Protein AF-A0A3B4GS95-F1 (afdb_monomer_lite)

Radius of gyration: 22.02 Å; chains: 1; bounding box: 49×34×52 Å

Foldseek 3Di:
DDDDDPVVVVVCVVCPPPDPPVVVVVVVLVVVLVVVLVCCLVPNDAPVNVLCVQQVPDDPVSNVVSVVVSVVVVVVVVVVVVVCPVPPRPCSNVVSRDDPD

Organism: NCBI:txid303518

Sequence (101 aa):
MSPPRLTGALRSFSSVSKKEDFSEQLYDLKAKRLKRQELFAREGLTWQKIVHFCTEHQDKSQQQAASQELKSLLLAAKQMGKEAHLSCSYWGCWCVLGYEL

pLDDT: mean 74.26, std 16.63, range [31.86, 94.06]

Secondary structure (DSSP, 8-state):
-PPPPHHHHHHHHHHTTS---HHHHHHHHHHHHHHHHHHHHHHSPPHHHHHHHHHTT--HHHHHHHHHHHHHHHHHHHHHHHHGGG-TTS-TTTGGG----

Structure (mmCIF, N/CA/C/O backbone):
data_AF-A0A3B4GS95-F1
#
_entry.id   AF-A0A3B4GS95-F1
#
loop_
_atom_site.group_PDB
_atom_site.id
_atom_site.type_symbol
_atom_site.label_atom_id
_atom_site.label_alt_id
_atom_site.label_comp_id
_atom_site.label_asym_id
_atom_site.label_entity_id
_atom_site.label_seq_id
_atom_site.pdbx_PDB_ins_code
_atom_site.Cartn_x
_atom_site.Cartn_y
_atom_site.Cartn_z
_atom_site.occupancy
_atom_site.B_iso_or_equiv
_atom_site.auth_seq_id
_atom_site.auth_comp_id
_atom_site.auth_asym_id
_atom_site.auth_atom_id
_atom_site.pdbx_PDB_model_num
ATOM 1 N N . MET A 1 1 ? 27.787 -17.485 -6.301 1.00 66.19 1 MET A N 1
ATOM 2 C CA . MET A 1 1 ? 28.194 -16.705 -7.492 1.00 66.19 1 MET A CA 1
ATOM 3 C C . MET A 1 1 ? 27.897 -17.526 -8.733 1.00 66.19 1 MET A C 1
ATOM 5 O O . MET A 1 1 ? 28.168 -18.719 -8.714 1.00 66.19 1 MET A O 1
ATOM 9 N N . SER A 1 2 ? 27.292 -16.935 -9.767 1.00 70.44 2 SER A N 1
ATOM 10 C CA . SER A 1 2 ? 27.032 -17.644 -11.028 1.00 70.44 2 SER A CA 1
ATOM 11 C C . SER A 1 2 ? 28.330 -17.842 -11.828 1.00 70.44 2 SER A C 1
ATOM 13 O O . SER A 1 2 ? 29.170 -16.941 -11.804 1.00 70.44 2 SER A O 1
ATOM 15 N N . PRO A 1 3 ? 28.493 -18.956 -12.566 1.00 82.75 3 PRO A N 1
ATOM 16 C CA . PRO A 1 3 ? 29.684 -19.197 -13.380 1.00 82.75 3 PRO A CA 1
ATOM 17 C C . PRO A 1 3 ? 29.863 -18.153 -14.496 1.00 82.75 3 PRO A C 1
ATOM 19 O O . PRO A 1 3 ? 28.866 -17.606 -14.986 1.00 82.75 3 PRO A O 1
ATOM 22 N N . PRO A 1 4 ? 31.106 -17.897 -14.945 1.00 83.12 4 PRO A N 1
ATOM 23 C CA . PRO A 1 4 ? 31.366 -16.996 -16.060 1.00 83.12 4 PRO A CA 1
ATOM 24 C C . PRO A 1 4 ? 30.700 -17.517 -17.340 1.00 83.12 4 PRO A C 1
ATOM 26 O O . PRO A 1 4 ? 30.877 -18.668 -17.736 1.00 83.12 4 PRO A O 1
ATOM 29 N N . ARG A 1 5 ? 29.911 -16.656 -17.994 1.00 86.44 5 ARG A N 1
ATOM 30 C CA . ARG A 1 5 ? 29.213 -16.977 -19.247 1.00 86.44 5 ARG A CA 1
ATOM 31 C C . ARG A 1 5 ? 29.957 -16.339 -20.415 1.00 86.44 5 ARG A C 1
ATOM 33 O O . ARG A 1 5 ? 30.147 -15.124 -20.416 1.00 86.44 5 ARG A O 1
ATOM 40 N N . LEU A 1 6 ? 30.285 -17.128 -21.440 1.00 85.88 6 LEU A N 1
ATOM 41 C CA . LEU A 1 6 ? 30.904 -16.647 -22.687 1.00 85.88 6 LEU A CA 1
ATOM 42 C C . LEU A 1 6 ? 30.116 -15.481 -23.311 1.00 85.88 6 LEU A C 1
ATOM 44 O O . LEU A 1 6 ? 30.688 -14.475 -23.719 1.00 85.88 6 LEU A O 1
ATOM 48 N N . THR A 1 7 ? 28.783 -15.569 -23.294 1.00 82.00 7 THR A N 1
ATOM 49 C CA . THR A 1 7 ? 27.888 -14.507 -23.781 1.00 82.00 7 THR A CA 1
ATOM 50 C C . THR A 1 7 ? 28.002 -13.207 -22.981 1.00 82.00 7 THR A C 1
ATOM 52 O O . THR A 1 7 ? 27.725 -12.138 -23.515 1.00 82.00 7 THR A O 1
ATOM 55 N N . GLY A 1 8 ? 28.373 -13.289 -21.699 1.00 81.31 8 GLY A N 1
ATOM 56 C CA . GLY A 1 8 ? 28.631 -12.125 -20.853 1.00 81.31 8 GLY A CA 1
ATOM 57 C C . GLY A 1 8 ? 29.911 -11.414 -21.277 1.00 81.31 8 GLY A C 1
ATOM 58 O O . GLY A 1 8 ? 29.871 -10.219 -21.544 1.00 81.31 8 GLY A O 1
ATOM 59 N N . ALA A 1 9 ? 31.004 -12.164 -21.445 1.00 84.31 9 ALA A N 1
ATOM 60 C CA . ALA A 1 9 ? 32.289 -11.619 -21.884 1.00 84.31 9 ALA A CA 1
ATOM 61 C C . ALA A 1 9 ? 32.194 -10.943 -23.263 1.00 84.31 9 ALA A C 1
ATOM 63 O O . ALA A 1 9 ? 32.616 -9.800 -23.416 1.00 84.31 9 ALA A O 1
ATOM 64 N N . LEU A 1 10 ? 31.566 -11.599 -24.247 1.00 84.06 10 LEU A N 1
ATOM 65 C CA . LEU A 1 10 ? 31.389 -11.029 -25.590 1.00 84.06 10 LEU A CA 1
ATOM 66 C C . LEU A 1 10 ? 30.543 -9.746 -25.574 1.00 84.06 10 LEU A C 1
ATOM 68 O O . LEU A 1 10 ? 30.857 -8.784 -26.276 1.00 84.06 10 LEU A O 1
ATOM 72 N N . ARG A 1 11 ? 29.493 -9.699 -24.742 1.00 78.44 11 ARG A N 1
ATOM 73 C CA . ARG A 1 11 ? 28.660 -8.500 -24.590 1.00 78.44 11 ARG A CA 1
ATOM 74 C C . ARG A 1 11 ? 29.452 -7.355 -23.968 1.00 78.44 11 ARG A C 1
ATOM 76 O O . ARG A 1 11 ? 29.402 -6.262 -24.523 1.00 78.44 11 ARG A O 1
ATOM 83 N N . SER A 1 12 ? 30.206 -7.623 -22.900 1.00 75.75 12 SER A N 1
ATOM 84 C CA . SER A 1 12 ? 31.073 -6.643 -22.241 1.00 75.75 12 SER A CA 1
ATOM 85 C C . SER A 1 12 ? 32.114 -6.062 -23.192 1.00 75.75 12 SER A C 1
ATOM 87 O O . SER A 1 12 ? 32.282 -4.851 -23.213 1.00 75.75 12 SER A O 1
ATOM 89 N N . PHE A 1 13 ? 32.744 -6.889 -24.035 1.00 81.69 13 PHE A N 1
ATOM 90 C CA . PHE A 1 13 ? 33.665 -6.415 -25.076 1.00 81.69 13 PHE A CA 1
ATOM 91 C C . PHE A 1 13 ? 32.971 -5.514 -26.111 1.00 81.69 13 PHE A C 1
ATOM 93 O O . PHE A 1 13 ? 33.521 -4.489 -26.501 1.00 81.69 13 PHE A O 1
ATOM 100 N N . SER A 1 14 ? 31.747 -5.854 -26.535 1.00 76.06 14 SER A N 1
ATOM 101 C CA . SER A 1 14 ? 30.989 -5.049 -27.510 1.00 76.06 14 SER A CA 1
ATOM 102 C C . SER A 1 14 ? 30.435 -3.735 -26.942 1.00 76.06 14 SER A C 1
ATOM 104 O O . SER A 1 14 ? 30.159 -2.802 -27.696 1.00 76.06 14 SER A O 1
ATOM 106 N N . SER A 1 15 ? 30.232 -3.657 -25.622 1.00 69.12 15 SER A N 1
ATOM 107 C CA . SER A 1 15 ? 29.665 -2.486 -24.951 1.00 69.12 15 SER A CA 1
ATOM 108 C C . SER A 1 15 ? 30.716 -1.504 -24.441 1.00 69.12 15 SER A C 1
ATOM 110 O O . SER A 1 15 ? 30.324 -0.432 -24.008 1.00 69.12 15 SER A O 1
ATOM 112 N N . VAL A 1 16 ? 32.021 -1.795 -24.551 1.00 67.56 16 VAL A N 1
ATOM 113 C CA . VAL A 1 16 ? 33.107 -0.893 -24.094 1.00 67.56 16 VAL A CA 1
ATOM 114 C C . VAL A 1 16 ? 33.006 0.511 -24.704 1.00 67.56 16 VAL A C 1
ATOM 116 O O . VAL A 1 16 ? 33.359 1.489 -24.057 1.00 67.56 16 VAL A O 1
ATOM 119 N N . SER A 1 17 ? 32.496 0.631 -25.936 1.00 66.12 17 SER A N 1
ATOM 120 C CA . SER A 1 17 ? 32.306 1.930 -26.598 1.00 66.12 17 SER A CA 1
ATOM 121 C C . SER A 1 17 ? 30.904 2.525 -26.412 1.00 66.12 17 SER A C 1
ATOM 123 O O . SER A 1 17 ? 30.668 3.663 -26.824 1.00 66.12 17 SER A O 1
ATOM 125 N N . LYS A 1 18 ? 29.959 1.775 -25.829 1.00 67.19 18 LYS A N 1
ATOM 126 C CA . LYS A 1 18 ? 28.624 2.280 -25.503 1.00 67.19 18 LYS A CA 1
ATOM 127 C C . LYS A 1 18 ? 28.735 3.044 -24.193 1.00 67.19 18 LYS A C 1
ATOM 129 O O . LYS A 1 18 ? 28.988 2.459 -23.149 1.00 67.19 18 LYS A O 1
ATOM 134 N N . LYS A 1 19 ? 28.546 4.357 -24.253 1.00 63.53 19 LYS A N 1
ATOM 135 C CA . LYS A 1 19 ? 28.402 5.177 -23.053 1.00 63.53 19 LYS A CA 1
ATOM 136 C C . LYS A 1 19 ? 27.141 4.698 -22.329 1.00 63.53 19 LYS A C 1
ATOM 138 O O . LYS A 1 19 ? 26.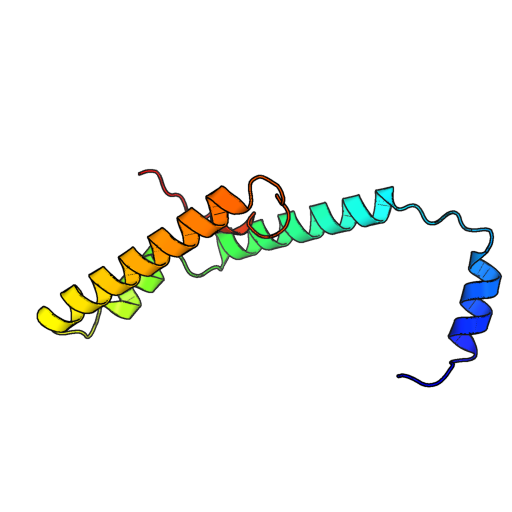057 4.813 -22.896 1.00 63.53 19 LYS A O 1
ATOM 143 N N . GLU A 1 20 ? 27.270 4.108 -21.138 1.00 64.62 20 GLU A N 1
ATOM 144 C CA . GLU A 1 20 ? 26.101 3.824 -20.304 1.00 64.62 20 GLU A CA 1
ATOM 145 C C . GLU A 1 20 ? 25.368 5.143 -20.033 1.00 64.62 20 GLU A C 1
ATOM 147 O O . GLU A 1 20 ? 25.903 6.052 -19.391 1.00 64.62 20 GLU A O 1
ATOM 152 N N . ASP A 1 21 ? 24.149 5.267 -20.555 1.00 65.56 21 ASP A N 1
ATOM 153 C CA . ASP A 1 21 ? 23.328 6.449 -20.341 1.00 65.56 21 ASP A CA 1
ATOM 154 C C . ASP A 1 21 ? 22.542 6.289 -19.037 1.00 65.56 21 ASP A C 1
ATOM 156 O O . ASP A 1 21 ? 21.389 5.856 -18.991 1.00 65.56 21 ASP A O 1
ATOM 160 N N . PHE A 1 22 ? 23.203 6.610 -17.926 1.00 66.25 22 PHE A N 1
ATOM 161 C CA . PHE A 1 22 ? 22.596 6.568 -16.594 1.00 66.25 22 PHE A CA 1
ATOM 162 C C . PHE A 1 22 ? 21.332 7.441 -16.492 1.00 66.25 22 PHE A C 1
ATOM 164 O O . PHE A 1 22 ? 20.490 7.203 -15.622 1.00 66.25 22 PHE A O 1
ATOM 171 N N . SER A 1 23 ? 21.165 8.426 -17.384 1.00 69.06 23 SER A N 1
ATOM 172 C CA . SER A 1 23 ? 19.962 9.260 -17.440 1.00 69.06 23 SER A CA 1
ATOM 173 C C . SER A 1 23 ? 18.724 8.466 -17.883 1.00 69.06 23 SER A C 1
ATOM 175 O O . SER A 1 23 ? 17.650 8.626 -17.296 1.00 69.06 23 SER A O 1
ATOM 177 N N . GLU A 1 24 ? 18.887 7.533 -18.824 1.00 71.69 24 GLU A N 1
ATOM 178 C CA . GLU A 1 24 ? 17.823 6.655 -19.316 1.00 71.69 24 GLU A CA 1
ATOM 179 C C . GLU A 1 24 ? 17.386 5.661 -18.230 1.00 71.69 24 GLU A C 1
ATOM 181 O O . GLU A 1 24 ? 16.193 5.462 -17.990 1.00 71.69 24 GLU A O 1
ATOM 186 N N . GLN A 1 25 ? 18.346 5.119 -17.474 1.00 72.00 25 GLN A N 1
ATOM 187 C CA . GLN A 1 25 ? 18.061 4.231 -16.347 1.00 72.00 25 GLN A CA 1
ATOM 188 C C . GLN A 1 25 ? 17.291 4.949 -15.225 1.00 72.00 25 GLN A C 1
ATOM 190 O O . GLN A 1 25 ? 16.352 4.388 -14.655 1.00 72.00 25 GLN A O 1
ATOM 195 N N . LEU A 1 26 ? 17.643 6.200 -14.909 1.00 71.38 26 LEU A N 1
ATOM 196 C CA . LEU A 1 26 ? 16.906 7.004 -13.928 1.00 71.38 26 LEU A CA 1
ATOM 197 C C . LEU A 1 26 ? 15.477 7.318 -14.398 1.00 71.38 26 LEU A C 1
ATOM 199 O O . LEU A 1 26 ? 14.543 7.287 -13.589 1.00 71.38 26 LEU A O 1
ATOM 203 N N . TYR A 1 27 ? 15.293 7.583 -15.693 1.00 73.81 27 TYR A N 1
ATOM 204 C CA . TYR A 1 27 ? 13.977 7.822 -16.283 1.00 73.81 27 TYR A CA 1
ATOM 205 C C . TYR A 1 27 ? 13.081 6.575 -16.216 1.00 73.81 27 TYR A C 1
ATOM 207 O O . TYR A 1 27 ? 11.939 6.665 -15.758 1.00 73.81 27 TYR A O 1
ATOM 215 N N . ASP A 1 28 ? 13.612 5.400 -16.564 1.00 78.62 28 ASP A N 1
ATOM 216 C CA . ASP A 1 28 ? 12.904 4.117 -16.457 1.00 78.62 28 ASP A CA 1
ATOM 217 C C . ASP A 1 28 ? 12.485 3.812 -15.008 1.00 78.62 28 ASP A C 1
ATOM 219 O O . ASP A 1 28 ? 11.340 3.441 -14.740 1.00 78.62 28 ASP A O 1
ATOM 223 N N . LEU A 1 29 ? 13.364 4.058 -14.030 1.00 82.38 29 LEU A N 1
ATOM 224 C CA . LEU A 1 29 ? 13.023 3.890 -12.613 1.00 82.38 29 LEU A CA 1
ATOM 225 C C . LEU A 1 29 ? 11.893 4.829 -12.167 1.00 82.38 29 LEU A C 1
ATOM 227 O O . LEU A 1 29 ? 10.998 4.407 -11.425 1.00 82.38 29 LEU A O 1
ATOM 231 N N . LYS A 1 30 ? 11.894 6.085 -12.632 1.00 81.31 30 LYS A N 1
ATOM 232 C CA . LYS A 1 30 ? 10.819 7.047 -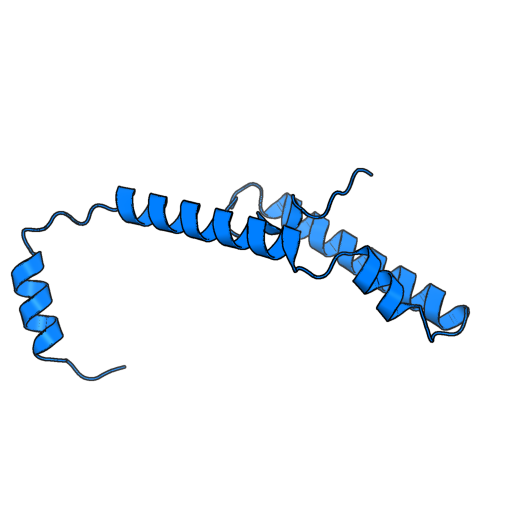12.346 1.00 81.31 30 LYS A CA 1
ATOM 233 C C . LYS A 1 30 ? 9.493 6.595 -12.963 1.00 81.31 30 LYS A C 1
ATOM 235 O O . LYS A 1 30 ? 8.474 6.603 -12.271 1.00 81.31 30 LYS A O 1
ATOM 240 N N . ALA A 1 31 ? 9.508 6.145 -14.217 1.00 83.38 31 ALA A N 1
ATOM 241 C CA . ALA A 1 31 ? 8.328 5.638 -14.915 1.00 83.38 31 ALA A CA 1
ATOM 242 C C . ALA A 1 31 ? 7.760 4.376 -14.243 1.00 83.38 31 ALA A C 1
ATOM 244 O O . ALA A 1 31 ? 6.561 4.297 -13.965 1.00 83.38 31 ALA A O 1
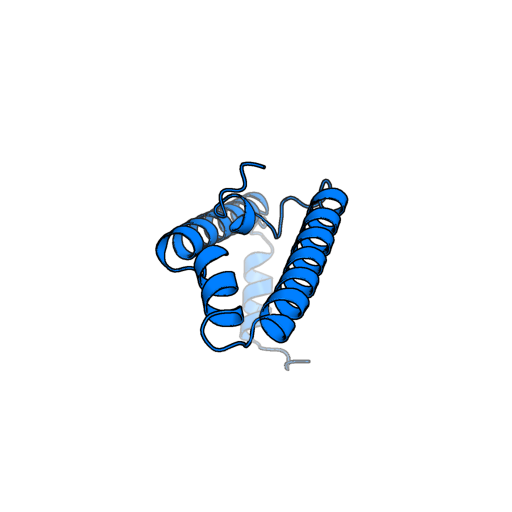ATOM 245 N N . LYS A 1 32 ? 8.622 3.417 -13.883 1.00 84.44 32 LYS A N 1
ATOM 246 C CA . LYS A 1 32 ? 8.238 2.214 -13.126 1.00 84.44 32 LYS A CA 1
ATOM 247 C C . LYS A 1 32 ? 7.628 2.557 -11.771 1.00 84.44 32 LYS A C 1
ATOM 249 O O . LYS A 1 32 ? 6.648 1.928 -11.368 1.00 84.44 32 LYS A O 1
ATOM 254 N N . ARG A 1 33 ? 8.176 3.558 -11.070 1.00 82.62 33 ARG A N 1
ATOM 255 C CA . ARG A 1 33 ? 7.616 4.031 -9.798 1.00 82.62 33 ARG A CA 1
ATOM 256 C C . ARG A 1 33 ? 6.222 4.619 -9.996 1.00 82.62 33 ARG A C 1
ATOM 258 O O . ARG A 1 33 ? 5.327 4.244 -9.248 1.00 82.62 33 ARG A O 1
ATOM 265 N N . LEU A 1 34 ? 6.034 5.481 -10.993 1.00 82.12 34 LEU A N 1
ATOM 266 C CA . LEU A 1 34 ? 4.738 6.097 -11.281 1.00 82.12 34 LEU A CA 1
ATOM 267 C C . LEU A 1 34 ? 3.677 5.043 -11.628 1.00 82.12 34 LEU A C 1
ATOM 269 O O . LEU A 1 34 ? 2.603 5.032 -11.036 1.00 82.12 34 LEU A O 1
ATOM 273 N N . LYS A 1 35 ? 4.018 4.084 -12.496 1.00 83.62 35 LYS A N 1
ATOM 274 C CA . LYS A 1 35 ? 3.123 2.975 -12.853 1.00 83.62 35 LYS A CA 1
ATOM 275 C C . LYS A 1 35 ? 2.707 2.149 -11.633 1.00 83.62 35 LYS A C 1
ATOM 277 O O . LYS A 1 35 ? 1.554 1.748 -11.517 1.00 83.62 35 LYS A O 1
ATOM 282 N N . ARG A 1 36 ? 3.633 1.905 -10.697 1.00 81.06 36 ARG A N 1
ATOM 283 C CA . ARG A 1 36 ? 3.314 1.222 -9.436 1.00 81.06 36 ARG A CA 1
ATOM 284 C C . ARG A 1 36 ? 2.329 2.043 -8.598 1.00 81.06 36 ARG A C 1
ATOM 286 O O . ARG A 1 36 ? 1.376 1.468 -8.095 1.00 81.06 36 ARG A O 1
ATOM 293 N N . GLN A 1 37 ? 2.531 3.354 -8.463 1.00 76.50 37 GLN A N 1
ATOM 294 C CA . GLN A 1 37 ? 1.607 4.220 -7.714 1.00 76.50 37 GLN A CA 1
ATOM 295 C C . GLN A 1 37 ? 0.188 4.161 -8.283 1.00 76.50 37 GLN A C 1
ATOM 297 O O . GLN A 1 37 ? -0.763 4.010 -7.525 1.00 76.50 37 GLN A O 1
ATOM 302 N N . GLU A 1 38 ? 0.056 4.223 -9.608 1.00 81.25 38 GLU A N 1
ATOM 303 C CA . GLU A 1 38 ? -1.237 4.152 -10.292 1.00 81.25 38 GLU A CA 1
ATOM 304 C C . GLU A 1 38 ? -1.942 2.806 -10.062 1.00 81.25 38 GLU A C 1
ATOM 306 O O . GLU A 1 38 ? 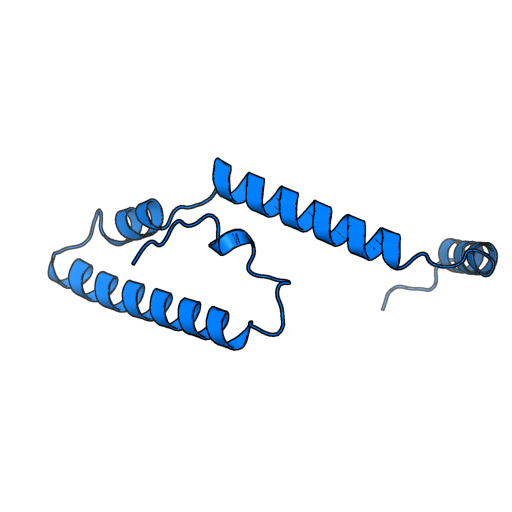-3.136 2.779 -9.766 1.00 81.25 38 GLU A O 1
ATOM 311 N N . LEU A 1 39 ? -1.207 1.690 -10.124 1.00 78.88 39 LEU A N 1
ATOM 312 C CA . LEU A 1 39 ? -1.756 0.363 -9.823 1.00 78.88 39 LEU A CA 1
ATOM 313 C C . LEU A 1 39 ? -2.203 0.247 -8.360 1.00 78.88 39 LEU A C 1
ATOM 315 O O . LEU A 1 39 ? -3.305 -0.221 -8.093 1.00 78.88 39 LEU A O 1
ATOM 319 N N . PHE A 1 40 ? -1.396 0.732 -7.411 1.00 76.06 40 PHE A N 1
ATOM 320 C CA . PHE A 1 40 ? -1.788 0.760 -5.998 1.00 76.06 40 PHE A CA 1
ATOM 321 C C . PHE A 1 40 ? -3.004 1.664 -5.747 1.00 76.06 40 PHE A C 1
ATOM 323 O O . PHE A 1 40 ? -3.829 1.330 -4.905 1.00 76.06 40 PHE A O 1
ATOM 330 N N . ALA A 1 41 ? -3.155 2.767 -6.485 1.00 74.12 41 ALA A N 1
ATOM 331 C CA . ALA A 1 41 ? -4.333 3.631 -6.394 1.00 74.12 41 ALA A CA 1
ATOM 332 C C . ALA A 1 41 ? -5.617 2.947 -6.857 1.00 74.12 41 ALA A C 1
ATOM 334 O O . ALA A 1 41 ? -6.673 3.154 -6.266 1.00 74.12 41 ALA A O 1
ATOM 335 N N . ARG A 1 42 ? -5.529 2.142 -7.919 1.00 77.31 42 ARG A N 1
ATOM 336 C CA . ARG A 1 42 ? -6.691 1.486 -8.531 1.00 77.31 42 ARG A CA 1
ATOM 337 C C . ARG A 1 42 ? -7.072 0.180 -7.841 1.00 77.31 42 ARG A C 1
ATOM 339 O O . ARG A 1 42 ? -8.254 -0.088 -7.661 1.00 77.31 42 ARG A O 1
ATOM 346 N N . GLU A 1 43 ? -6.084 -0.623 -7.463 1.00 72.94 43 GLU A N 1
ATOM 347 C CA . GLU A 1 43 ? -6.277 -2.019 -7.042 1.00 72.94 43 GLU A CA 1
ATOM 348 C C . GLU A 1 43 ? -5.773 -2.294 -5.615 1.00 72.94 43 GLU A C 1
ATOM 350 O O . GLU A 1 43 ? -5.922 -3.400 -5.098 1.00 72.94 43 GLU A O 1
ATOM 355 N N . GLY A 1 44 ? -5.170 -1.303 -4.954 1.00 70.38 44 GLY A N 1
ATOM 356 C CA . GLY A 1 44 ? -4.530 -1.482 -3.656 1.00 70.38 44 GLY A CA 1
ATOM 357 C C . GLY A 1 44 ? -5.489 -1.665 -2.476 1.00 70.38 44 GLY A C 1
ATOM 358 O O . GLY A 1 44 ? -6.677 -1.321 -2.498 1.00 70.38 44 GLY A O 1
ATOM 359 N N . LEU A 1 45 ? -4.926 -2.188 -1.387 1.00 74.38 45 LEU A N 1
ATOM 360 C CA . LEU A 1 45 ? -5.548 -2.171 -0.066 1.00 74.38 45 LEU A CA 1
ATOM 361 C C . LEU A 1 45 ? -5.583 -0.730 0.450 1.00 74.38 45 LEU A C 1
ATOM 363 O O . LEU A 1 45 ? -4.541 -0.108 0.655 1.00 74.38 45 LEU A O 1
ATOM 367 N N . THR A 1 46 ? -6.784 -0.200 0.666 1.00 82.25 46 THR A N 1
ATOM 368 C CA . THR A 1 46 ? -6.963 1.103 1.310 1.00 82.25 46 THR A CA 1
ATOM 369 C C . THR A 1 46 ? -6.903 0.944 2.824 1.00 82.25 46 THR A C 1
ATOM 371 O O . THR A 1 46 ? -7.245 -0.112 3.360 1.00 82.25 46 THR A O 1
ATOM 374 N N . TRP A 1 47 ? -6.526 2.007 3.537 1.00 84.19 47 TRP A N 1
ATOM 375 C CA . TRP A 1 47 ? -6.543 1.984 5.000 1.00 84.19 47 TRP A CA 1
ATOM 376 C C . TRP A 1 47 ? -7.917 1.619 5.566 1.00 84.19 47 TRP A C 1
ATOM 378 O O . TRP A 1 47 ? -8.005 0.833 6.500 1.00 84.19 47 TRP A O 1
ATOM 388 N N . GLN A 1 48 ? -8.992 2.116 4.949 1.00 84.88 48 GLN A N 1
ATOM 389 C CA . GLN A 1 48 ? -10.363 1.784 5.342 1.00 84.88 48 GLN A CA 1
ATOM 390 C C . GLN A 1 48 ? -10.635 0.275 5.267 1.00 84.88 48 GLN A C 1
ATOM 392 O O . GLN A 1 48 ? -11.193 -0.286 6.205 1.00 84.88 48 GLN A O 1
ATOM 397 N N . LYS A 1 49 ? -10.177 -0.404 4.204 1.00 87.69 49 LYS A N 1
ATOM 398 C CA . LYS A 1 49 ? -10.297 -1.867 4.080 1.00 87.69 49 LYS A CA 1
ATOM 399 C C . LYS A 1 49 ? -9.504 -2.600 5.164 1.00 87.69 49 LYS A C 1
ATOM 401 O O . LYS A 1 49 ? -9.988 -3.594 5.689 1.00 87.69 49 LYS A O 1
ATOM 406 N N . ILE A 1 50 ? -8.317 -2.100 5.516 1.00 88.75 50 ILE A N 1
ATOM 407 C CA . ILE A 1 50 ? -7.478 -2.676 6.578 1.00 88.75 50 ILE A CA 1
ATOM 408 C C . ILE A 1 50 ? -8.152 -2.513 7.945 1.00 88.75 50 ILE A C 1
ATOM 410 O O . ILE A 1 50 ? -8.297 -3.490 8.670 1.00 88.75 50 ILE A O 1
ATOM 414 N N . VAL A 1 51 ? -8.608 -1.303 8.286 1.00 90.12 51 VAL A N 1
ATOM 415 C CA . VAL A 1 51 ? -9.300 -1.032 9.557 1.00 90.12 51 VAL A CA 1
ATOM 416 C C . VAL A 1 51 ? -10.560 -1.880 9.674 1.00 90.12 51 VAL A C 1
ATOM 418 O O . VAL A 1 51 ? -10.782 -2.498 10.713 1.00 90.12 51 VAL A O 1
ATOM 421 N N . HIS A 1 52 ? -11.363 -1.932 8.610 1.00 91.31 52 HIS A N 1
ATOM 422 C CA . HIS A 1 52 ? -12.576 -2.735 8.574 1.00 91.31 52 HIS A CA 1
ATOM 423 C C . HIS A 1 52 ? -12.258 -4.214 8.811 1.00 91.31 52 HIS A C 1
ATOM 425 O O . HIS A 1 52 ? -12.760 -4.787 9.771 1.00 91.31 52 HIS A O 1
ATOM 431 N N . PHE A 1 53 ? -11.322 -4.783 8.046 1.00 90.44 53 PHE A N 1
ATOM 432 C CA . PHE A 1 53 ? -10.883 -6.170 8.212 1.00 90.44 53 PHE A CA 1
ATOM 433 C C . PHE A 1 53 ? -10.392 -6.470 9.637 1.00 90.44 53 PHE A C 1
ATOM 435 O O . PHE A 1 53 ? -10.725 -7.500 10.217 1.00 90.44 53 PHE A O 1
ATOM 442 N N . CYS A 1 54 ? -9.629 -5.557 10.238 1.00 89.75 54 CYS A N 1
ATOM 443 C CA . CYS A 1 54 ? -9.111 -5.730 11.591 1.00 89.75 54 CYS A CA 1
ATOM 444 C C . CYS A 1 54 ? -10.176 -5.597 12.690 1.00 89.75 54 CYS A C 1
ATOM 446 O O . CYS A 1 54 ? -9.879 -5.942 13.828 1.00 89.75 54 CYS A O 1
ATOM 448 N N . THR A 1 55 ? -11.378 -5.088 12.404 1.00 89.50 55 THR A N 1
ATOM 449 C CA . THR A 1 55 ? -12.392 -4.778 13.433 1.00 89.50 55 THR A CA 1
ATOM 450 C C . THR A 1 55 ? -13.738 -5.481 13.233 1.00 89.50 55 THR A C 1
ATOM 452 O O . THR A 1 55 ? -14.500 -5.581 14.194 1.00 89.50 55 THR A O 1
ATOM 455 N N . GLU A 1 56 ? -14.019 -6.012 12.037 1.00 89.12 56 GLU A N 1
ATOM 456 C CA . GLU A 1 56 ? -15.325 -6.551 11.616 1.00 89.12 56 GLU A CA 1
ATOM 457 C C . GLU A 1 56 ? -15.854 -7.698 12.496 1.00 89.12 56 GLU A C 1
ATOM 459 O O . GLU A 1 56 ? -17.052 -7.760 12.767 1.00 89.12 56 GLU A O 1
ATOM 464 N N . HIS A 1 57 ? -14.978 -8.569 13.003 1.00 89.69 57 HIS A N 1
ATOM 465 C CA . HIS A 1 57 ? -15.364 -9.745 13.803 1.00 89.69 57 HIS A CA 1
ATOM 466 C C . HIS A 1 57 ? -14.844 -9.720 15.245 1.00 89.69 57 HIS A C 1
ATOM 468 O O . HIS A 1 57 ? -14.767 -10.761 15.894 1.00 89.69 57 HIS A O 1
ATOM 474 N N . GLN A 1 58 ? -14.455 -8.547 15.743 1.00 89.50 58 GLN A N 1
ATOM 475 C CA . GLN A 1 58 ? -13.876 -8.404 17.077 1.00 89.50 58 GLN A CA 1
ATOM 476 C C . GLN A 1 58 ? -14.885 -7.868 18.093 1.00 89.50 58 GLN A C 1
ATOM 478 O O . GLN A 1 58 ? -15.679 -6.977 17.792 1.00 89.50 58 GLN A O 1
ATOM 483 N N . ASP A 1 59 ? -14.794 -8.358 19.328 1.00 91.88 59 ASP A N 1
ATOM 484 C CA . ASP A 1 59 ? -15.532 -7.794 20.458 1.00 91.88 59 ASP A CA 1
ATOM 485 C C . ASP A 1 59 ? -15.025 -6.386 20.804 1.00 91.88 59 ASP A C 1
ATOM 487 O O . ASP A 1 59 ? -13.890 -6.023 20.500 1.00 91.88 59 ASP A O 1
ATOM 491 N N . LYS A 1 60 ? -15.828 -5.581 21.509 1.00 88.38 60 LYS A N 1
ATOM 492 C CA . LYS A 1 60 ? -15.500 -4.171 21.818 1.00 88.38 60 LYS A CA 1
ATOM 493 C C . LYS A 1 60 ? -14.124 -3.975 22.474 1.00 88.38 60 LYS A C 1
ATOM 495 O O . LYS A 1 60 ? -13.429 -3.011 22.159 1.00 88.38 60 LYS A O 1
ATOM 500 N N . SER A 1 61 ? -13.720 -4.875 23.373 1.00 89.06 61 SER A N 1
ATOM 501 C CA . SER A 1 61 ? -12.401 -4.825 24.022 1.00 89.06 61 SER A CA 1
ATOM 502 C C . SER A 1 61 ? -11.263 -5.101 23.034 1.00 89.06 61 SER A C 1
ATOM 504 O O . SER A 1 61 ? -10.236 -4.423 23.067 1.00 89.06 61 SER A O 1
ATOM 506 N N . GLN A 1 62 ? -11.466 -6.050 22.120 1.00 91.50 62 GLN A N 1
ATOM 507 C CA . GLN A 1 62 ? -10.518 -6.397 21.065 1.00 91.50 62 GLN A CA 1
ATOM 508 C C . GLN A 1 62 ? -10.430 -5.287 20.013 1.00 91.50 62 GLN A C 1
ATOM 510 O O . GLN A 1 62 ? -9.326 -4.874 19.675 1.00 91.50 62 GLN A O 1
ATOM 515 N N . GLN A 1 63 ? -11.561 -4.704 19.602 1.00 91.62 63 GLN A N 1
ATOM 516 C CA . GLN A 1 63 ? -11.592 -3.549 18.698 1.00 91.62 63 GLN A CA 1
ATOM 517 C C . GLN A 1 63 ? -10.791 -2.368 19.256 1.00 91.62 63 GLN A C 1
ATOM 519 O O . GLN A 1 63 ? -10.074 -1.691 18.517 1.00 91.62 63 GLN A O 1
ATOM 524 N N . GLN A 1 64 ? -10.882 -2.116 20.565 1.00 90.25 64 GLN A N 1
ATOM 525 C CA . GLN A 1 64 ? -10.134 -1.039 21.208 1.00 90.25 64 GLN A CA 1
ATOM 526 C C . GLN A 1 64 ? -8.626 -1.319 21.233 1.00 90.25 64 GLN A C 1
ATOM 528 O O . GLN A 1 64 ? -7.842 -0.412 20.946 1.00 90.25 64 GLN A O 1
ATOM 533 N N . ALA A 1 65 ? -8.221 -2.564 21.501 1.00 92.62 65 ALA A N 1
ATOM 534 C CA . ALA A 1 65 ? -6.824 -2.985 21.409 1.00 92.62 65 ALA A CA 1
ATOM 535 C C . ALA A 1 65 ? -6.297 -2.897 19.963 1.00 92.62 65 ALA A C 1
ATOM 537 O O . ALA A 1 65 ? -5.267 -2.272 19.715 1.00 92.62 65 ALA A O 1
ATOM 538 N N . ALA A 1 66 ? -7.046 -3.411 18.985 1.00 91.50 66 ALA A N 1
ATOM 539 C CA . ALA A 1 66 ? -6.706 -3.321 17.567 1.00 91.50 66 ALA A CA 1
ATOM 540 C C . ALA A 1 66 ? -6.599 -1.864 17.090 1.00 91.50 66 ALA A C 1
ATOM 542 O O . ALA A 1 66 ? -5.694 -1.520 16.335 1.00 91.50 66 ALA A O 1
ATOM 543 N N . SER A 1 67 ? -7.470 -0.971 17.571 1.00 90.19 67 SER A N 1
ATOM 544 C CA . SER A 1 67 ? -7.387 0.464 17.277 1.00 90.19 67 SER A CA 1
ATOM 545 C C . SER A 1 67 ? -6.096 1.095 17.807 1.00 90.19 67 SER A C 1
ATOM 547 O O . SER A 1 67 ? -5.511 1.947 17.137 1.00 90.19 67 SER A O 1
ATOM 549 N N . GLN A 1 68 ? -5.629 0.687 18.991 1.00 93.31 68 GLN A N 1
ATOM 550 C CA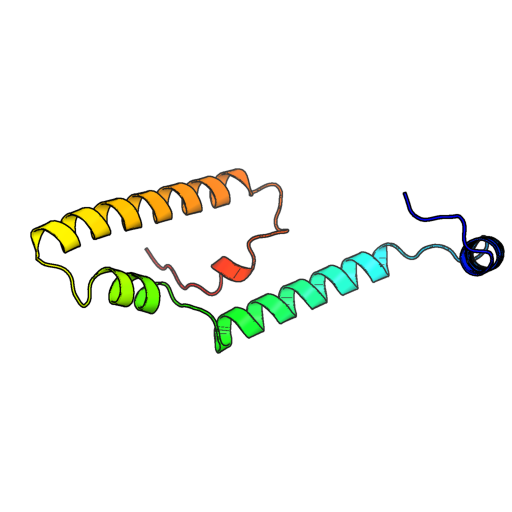 . GLN A 1 68 ? -4.352 1.156 19.536 1.00 93.31 68 GLN A CA 1
ATOM 551 C C . GLN A 1 68 ? -3.169 0.666 18.694 1.00 93.31 68 GLN A C 1
ATOM 553 O O . GLN A 1 68 ? -2.315 1.476 18.337 1.00 93.31 68 GLN A O 1
ATOM 558 N N . GLU A 1 69 ? -3.161 -0.603 18.287 1.00 94.06 69 GLU A N 1
ATOM 559 C CA . GLU A 1 69 ? -2.121 -1.156 17.406 1.00 94.06 69 GLU A CA 1
ATOM 560 C C . GLU A 1 69 ? -2.093 -0.466 16.035 1.00 94.06 69 GLU A C 1
ATOM 562 O O . GLU A 1 69 ? -1.040 -0.046 15.550 1.00 94.06 69 GLU A O 1
ATOM 567 N N . LEU A 1 70 ? -3.264 -0.246 15.430 1.00 91.38 70 LEU A N 1
ATOM 568 C CA . LEU A 1 70 ? -3.384 0.473 14.160 1.00 91.38 70 LEU A CA 1
ATOM 569 C C . LEU A 1 70 ? -2.879 1.922 14.273 1.00 91.38 70 LEU A C 1
ATOM 571 O O . LEU A 1 70 ? -2.242 2.425 13.346 1.00 91.38 70 LEU A O 1
ATOM 575 N N . LYS A 1 71 ? -3.095 2.594 15.412 1.00 90.62 71 LYS A N 1
ATOM 576 C CA . LYS A 1 71 ? -2.521 3.926 15.681 1.00 90.62 71 LYS A CA 1
ATOM 577 C C . LYS A 1 71 ? -1.000 3.880 15.799 1.00 90.62 71 LYS A C 1
ATOM 579 O O . LYS A 1 71 ? -0.333 4.735 15.217 1.00 90.62 71 LYS A O 1
ATOM 584 N N . SER A 1 72 ? -0.448 2.895 16.504 1.00 93.06 72 SER A N 1
ATOM 585 C CA . SER A 1 72 ? 1.004 2.691 16.601 1.00 93.06 72 SER A CA 1
ATOM 586 C C . SER A 1 72 ? 1.631 2.470 15.222 1.00 93.06 72 SER A C 1
ATOM 588 O O . SER A 1 72 ? 2.657 3.075 14.906 1.00 93.06 72 SER A O 1
ATOM 590 N N . LEU A 1 73 ? 0.970 1.695 14.356 1.00 90.38 73 LEU A N 1
ATOM 591 C CA . LEU A 1 73 ? 1.395 1.475 12.974 1.00 90.38 73 LEU A CA 1
ATOM 592 C C . LEU A 1 73 ? 1.406 2.778 12.155 1.00 90.38 73 LEU A C 1
ATOM 594 O O . LEU A 1 73 ? 2.376 3.050 11.447 1.00 90.38 73 LEU A O 1
ATOM 598 N N . LEU A 1 74 ? 0.378 3.624 12.290 1.00 87.50 74 LEU A N 1
ATOM 599 C CA . LEU A 1 74 ? 0.347 4.941 11.641 1.00 87.50 74 LEU A CA 1
ATOM 600 C C . LEU A 1 74 ? 1.456 5.870 12.147 1.00 87.50 74 LEU A C 1
ATOM 602 O O . LEU A 1 74 ? 2.053 6.602 11.357 1.00 87.50 74 LEU A O 1
ATOM 606 N N . LEU A 1 75 ? 1.758 5.841 13.447 1.00 87.25 75 LEU A N 1
ATOM 607 C CA . LEU A 1 75 ? 2.846 6.630 14.028 1.00 87.25 75 LEU A CA 1
ATOM 608 C C . LEU A 1 75 ? 4.212 6.180 13.506 1.00 87.25 75 LEU A C 1
ATOM 610 O O . LEU A 1 75 ? 5.012 7.028 13.107 1.00 87.25 75 LEU A O 1
ATOM 614 N N . ALA A 1 76 ? 4.459 4.870 13.445 1.00 88.50 76 ALA A N 1
ATOM 615 C CA . ALA A 1 76 ? 5.685 4.316 12.878 1.00 88.50 76 ALA A CA 1
ATOM 616 C C . ALA A 1 76 ? 5.833 4.703 11.402 1.00 88.50 76 ALA A C 1
ATOM 618 O O . ALA A 1 76 ? 6.869 5.221 10.990 1.00 88.50 76 ALA A O 1
ATOM 619 N N . ALA A 1 77 ? 4.765 4.550 10.621 1.00 82.12 77 ALA A N 1
ATOM 620 C CA . ALA A 1 77 ? 4.752 4.927 9.216 1.00 82.12 77 ALA A CA 1
ATOM 621 C C . ALA A 1 77 ? 4.992 6.436 9.009 1.00 82.12 77 ALA A C 1
ATOM 623 O O . ALA A 1 77 ? 5.771 6.835 8.141 1.00 82.12 77 ALA A O 1
ATOM 624 N N . LYS A 1 78 ? 4.409 7.289 9.861 1.00 82.38 78 LYS A N 1
ATOM 625 C CA . LYS A 1 78 ? 4.678 8.734 9.875 1.00 82.38 78 LYS A CA 1
ATOM 626 C C . LYS A 1 78 ? 6.138 9.042 10.209 1.00 82.38 78 LYS A C 1
ATOM 628 O O . LYS A 1 78 ? 6.721 9.929 9.589 1.00 82.38 78 LYS A O 1
ATOM 633 N N . GLN A 1 79 ? 6.730 8.339 11.172 1.00 81.50 79 GLN A N 1
ATOM 634 C CA . GLN A 1 79 ? 8.131 8.522 11.553 1.00 81.50 79 GLN A CA 1
ATOM 635 C C . GLN A 1 79 ? 9.072 8.123 10.410 1.00 81.50 79 GLN A C 1
ATOM 637 O O . GLN A 1 79 ? 9.957 8.899 10.054 1.00 81.50 79 GLN A O 1
ATOM 642 N N . MET A 1 80 ? 8.805 6.988 9.758 1.00 77.62 80 MET A N 1
ATOM 643 C CA . MET A 1 80 ? 9.521 6.566 8.552 1.00 77.62 80 MET A CA 1
ATOM 644 C C . MET A 1 80 ? 9.412 7.609 7.434 1.00 77.62 80 MET A C 1
ATOM 646 O O . MET A 1 80 ? 10.403 7.901 6.773 1.00 77.62 80 MET A O 1
ATOM 650 N N . GLY A 1 81 ? 8.234 8.215 7.245 1.00 66.31 81 GLY A N 1
ATOM 651 C CA . GLY A 1 81 ? 8.029 9.292 6.273 1.00 66.31 81 GLY A CA 1
ATOM 652 C C . GLY A 1 81 ? 8.806 10.577 6.593 1.00 66.31 81 GLY A C 1
ATOM 653 O O . GLY A 1 81 ? 9.330 11.213 5.682 1.00 66.31 81 GLY A O 1
ATOM 654 N N . LYS A 1 82 ? 8.926 10.947 7.876 1.00 64.69 82 LYS A N 1
ATOM 655 C CA . LYS A 1 82 ? 9.712 12.113 8.323 1.00 64.69 82 LYS A CA 1
ATOM 656 C C . LYS A 1 82 ? 11.215 11.905 8.147 1.00 64.69 82 LYS A C 1
ATOM 658 O O . LYS A 1 82 ? 11.914 12.822 7.733 1.00 64.69 82 LYS A O 1
ATOM 663 N N . GLU A 1 83 ? 11.706 10.708 8.447 1.00 58.00 83 GLU A N 1
ATOM 664 C CA . GLU A 1 83 ? 13.127 10.365 8.326 1.00 58.00 83 GLU A CA 1
ATOM 665 C C . GLU A 1 83 ? 13.534 10.131 6.859 1.00 58.00 83 GLU A C 1
ATOM 667 O O . GLU A 1 83 ? 14.648 10.447 6.445 1.00 58.00 83 GLU A O 1
ATOM 672 N N . ALA A 1 84 ? 12.587 9.705 6.017 1.00 51.00 84 ALA A N 1
ATOM 673 C CA . ALA A 1 84 ? 12.766 9.545 4.576 1.00 51.00 84 ALA A CA 1
ATOM 674 C C . ALA A 1 84 ? 12.731 10.857 3.763 1.00 51.00 84 ALA A C 1
ATOM 676 O O . ALA A 1 84 ? 12.735 10.798 2.531 1.00 51.00 84 ALA A O 1
ATOM 677 N N . HIS A 1 85 ? 12.784 12.041 4.390 1.00 45.78 85 HIS A N 1
ATOM 678 C CA . HIS A 1 85 ? 12.895 13.327 3.676 1.00 45.78 85 HIS A CA 1
ATOM 679 C C . HIS A 1 85 ? 14.208 13.470 2.861 1.00 45.78 85 HIS A C 1
ATOM 681 O O . HIS A 1 85 ? 14.384 14.436 2.121 1.00 45.78 85 HIS A O 1
ATOM 687 N N . LEU A 1 86 ? 15.110 12.480 2.942 1.00 41.47 86 LEU A N 1
ATOM 688 C CA . LEU A 1 86 ? 16.313 12.332 2.110 1.00 41.47 86 LEU A CA 1
ATOM 689 C C . LEU A 1 86 ? 16.231 11.193 1.071 1.00 41.47 86 LEU A C 1
ATOM 691 O O . LEU A 1 86 ? 17.170 10.990 0.305 1.00 41.47 86 LEU A O 1
ATOM 695 N N . SER A 1 87 ? 15.120 10.455 0.982 1.00 40.78 87 SER A N 1
ATOM 696 C CA . SER A 1 87 ? 14.935 9.410 -0.031 1.00 40.78 87 SER A CA 1
ATOM 697 C C . SER A 1 87 ? 13.476 9.317 -0.472 1.00 40.78 87 SER A C 1
ATOM 699 O O . SER A 1 87 ? 12.707 8.453 -0.051 1.00 40.78 87 SER A O 1
ATOM 701 N N . CYS A 1 88 ? 13.123 10.166 -1.439 1.00 42.81 88 CYS A N 1
ATOM 702 C CA . CYS A 1 88 ? 11.878 10.158 -2.226 1.00 42.81 88 CYS A CA 1
ATOM 703 C C . CYS A 1 88 ? 11.668 8.847 -3.041 1.00 42.81 88 CYS A C 1
ATOM 705 O O . CYS A 1 88 ? 10.884 8.778 -3.991 1.00 42.81 88 CYS A O 1
ATOM 707 N N . SER A 1 89 ? 12.388 7.768 -2.708 1.00 48.88 89 SER A N 1
ATOM 708 C CA . SER A 1 89 ? 12.538 6.601 -3.566 1.00 48.88 89 SER A CA 1
ATOM 709 C C . SER A 1 89 ? 11.652 5.394 -3.242 1.00 48.88 89 SER A C 1
ATOM 711 O O . SER A 1 89 ? 11.465 4.529 -4.099 1.00 48.88 89 SER A O 1
ATOM 713 N N . TYR A 1 90 ? 11.039 5.329 -2.064 1.00 44.00 90 TYR A N 1
ATOM 714 C CA . TYR A 1 90 ? 10.237 4.152 -1.698 1.00 44.00 90 TYR A CA 1
ATOM 715 C C . TYR A 1 90 ? 8.755 4.435 -1.435 1.00 44.00 90 TYR A C 1
ATOM 717 O O . TYR A 1 90 ? 7.947 3.519 -1.543 1.00 44.00 90 TYR A O 1
ATOM 725 N N . TRP A 1 91 ? 8.362 5.685 -1.178 1.00 48.62 91 TRP A N 1
ATOM 726 C CA . TRP A 1 91 ? 7.063 5.983 -0.551 1.00 48.62 91 TRP A CA 1
ATOM 727 C C . TRP A 1 91 ? 6.053 6.739 -1.410 1.00 48.62 91 TRP A C 1
ATOM 729 O O . TRP A 1 91 ? 5.035 7.222 -0.925 1.00 48.62 91 TRP A O 1
ATOM 739 N N . GLY A 1 92 ? 6.253 6.746 -2.723 1.00 45.81 92 GLY A N 1
ATOM 740 C CA . GLY A 1 92 ? 5.232 7.221 -3.650 1.00 45.81 92 GLY A CA 1
ATOM 741 C C . GLY A 1 92 ? 3.873 6.504 -3.537 1.00 45.81 92 GLY A C 1
ATOM 742 O O . GLY A 1 92 ? 2.862 7.058 -3.945 1.00 45.81 92 GLY A O 1
ATOM 743 N N . CYS A 1 93 ? 3.826 5.296 -2.958 1.00 46.28 93 CYS A N 1
ATOM 744 C CA . CYS A 1 93 ? 2.575 4.568 -2.706 1.00 46.28 93 CYS A CA 1
ATOM 745 C C . CYS A 1 93 ? 1.728 5.156 -1.561 1.00 46.28 93 CYS A C 1
ATOM 747 O O . CYS A 1 93 ? 0.554 4.822 -1.466 1.00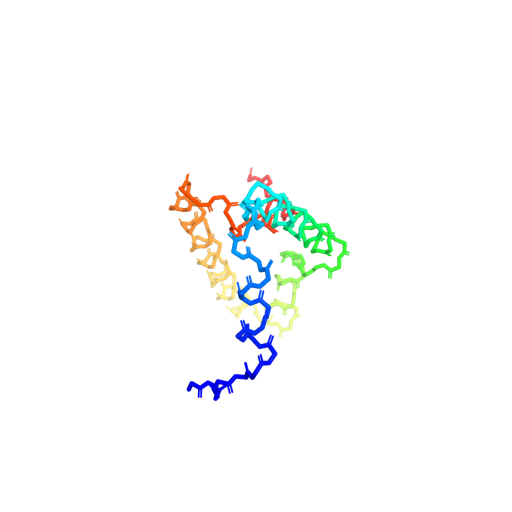 46.28 93 CYS A O 1
ATOM 749 N N . TRP A 1 94 ? 2.278 6.030 -0.710 1.00 47.00 94 TRP A N 1
ATOM 750 C CA . TRP A 1 94 ? 1.536 6.601 0.422 1.00 47.00 94 TRP A CA 1
ATOM 751 C C . TRP A 1 94 ? 0.838 7.930 0.106 1.00 47.00 94 TRP A C 1
ATOM 753 O O . TRP A 1 94 ? -0.179 8.231 0.718 1.00 47.00 94 TRP A O 1
ATOM 763 N N . CYS A 1 95 ? 1.293 8.690 -0.901 1.00 42.97 95 CYS A N 1
ATOM 764 C CA . CYS A 1 95 ? 0.572 9.891 -1.369 1.00 42.97 95 CYS A CA 1
ATOM 765 C C . CYS A 1 95 ? -0.827 9.575 -1.924 1.00 42.97 95 CYS A C 1
ATOM 767 O O . CYS A 1 95 ? -1.699 10.433 -1.943 1.00 42.97 95 CYS A O 1
ATOM 769 N N . VAL A 1 96 ? -1.051 8.333 -2.347 1.00 41.25 96 VAL A N 1
ATOM 770 C CA . VAL A 1 96 ? -2.339 7.847 -2.850 1.00 41.25 96 VAL A CA 1
ATOM 771 C C . VAL A 1 96 ? -3.321 7.514 -1.716 1.00 41.25 96 VAL A C 1
ATOM 773 O O . VAL A 1 96 ? -4.521 7.410 -1.949 1.00 41.25 96 VAL A O 1
ATOM 776 N N . LEU A 1 97 ? -2.844 7.375 -0.476 1.00 41.69 97 LEU A N 1
ATOM 777 C CA . LEU A 1 97 ? -3.665 6.958 0.663 1.00 41.69 97 LEU A CA 1
ATOM 778 C C . LEU A 1 97 ? -4.406 8.099 1.374 1.00 41.69 97 LEU A C 1
ATOM 780 O O . LEU A 1 97 ? -4.986 7.839 2.420 1.00 41.69 97 LEU A O 1
ATOM 784 N N . GLY A 1 98 ? -4.443 9.312 0.805 1.00 40.44 98 GLY A N 1
ATOM 785 C CA . GLY A 1 98 ? -5.441 10.332 1.155 1.00 40.44 98 GLY A CA 1
ATOM 786 C C . GLY A 1 98 ? -5.632 10.549 2.657 1.00 40.44 98 GLY A C 1
ATOM 787 O O . GLY A 1 98 ? -6.722 10.326 3.173 1.00 40.44 98 GLY A O 1
ATOM 788 N N . TYR A 1 99 ? -4.577 10.969 3.353 1.00 40.75 99 TYR A N 1
ATOM 789 C CA . TYR A 1 99 ? -4.706 11.488 4.712 1.00 40.75 99 TYR A CA 1
ATOM 790 C C . TYR A 1 99 ? -4.661 13.013 4.671 1.00 40.75 99 TYR A C 1
ATOM 792 O O . TYR A 1 99 ? -3.596 13.615 4.805 1.00 40.75 99 TYR A O 1
ATOM 800 N N . GLU A 1 100 ? -5.831 13.624 4.484 1.00 31.86 100 GLU A N 1
ATOM 801 C CA . GLU A 1 100 ? -6.147 14.811 5.277 1.00 31.86 100 GLU A CA 1
ATOM 802 C C . GLU A 1 100 ? -6.275 14.348 6.731 1.00 31.86 100 GLU A C 1
ATOM 804 O O . GLU A 1 100 ? -6.884 13.315 7.026 1.00 31.86 100 GLU A O 1
ATOM 809 N N . LEU A 1 101 ? -5.583 15.065 7.607 1.00 38.53 101 LEU A N 1
ATOM 810 C CA . LEU A 1 101 ? -5.611 14.890 9.052 1.00 38.53 101 LEU A CA 1
ATOM 811 C C . LEU A 1 101 ? -6.686 15.811 9.623 1.00 38.53 101 LEU A C 1
ATOM 813 O O . LEU A 1 101 ? -6.731 16.972 9.158 1.00 38.53 101 LEU A O 1
#

InterPro domains:
  IPR058856 ASCC3-like, N-terminal domain [PF26582] (4-81)